Protein AF-A0A9E5RHE0-F1 (afdb_monomer)

Nearest PDB structures (foldseek):
  8j07-assembly1_e9  TM=3.257E-01  e=8.626E+00  Homo sapiens

pLDDT: mean 70.15, std 15.19, range [36.47, 90.5]

Radius of gyration: 22.23 Å; Cα contacts (8 Å, |Δi|>4): 54; chains: 1; bounding box: 38×57×65 Å

Solvent-accessible surface area (backbone atoms only — not comparable to full-atom values): 5305 Å² total; per-residue (Å²): 136,82,83,80,76,85,76,81,84,70,84,74,68,71,83,68,67,57,79,36,82,40,52,67,68,54,51,51,54,64,69,71,43,90,80,66,78,64,57,45,77,46,80,58,89,50,31,34,30,63,34,75,43,79,63,47,79,64,53,54,52,52,50,52,50,52,51,50,52,50,52,51,53,47,64,77,44,52,79,74,71,77,117

Mean predicted aligned error: 14.84 Å

Sequence (83 aa):
MATSSLQLNKTQVGILPQWKRATWEDYVAYRDDSTDERMRLFFDGTYLLVEMGSEGINHAKVSDLLIMLLAFWFNARSDQAAE

Structure (mmCIF, N/CA/C/O backbone):
data_AF-A0A9E5RHE0-F1
#
_entry.id   AF-A0A9E5RHE0-F1
#
loop_
_atom_site.group_PDB
_atom_site.id
_atom_site.type_symbol
_atom_site.label_atom_id
_atom_site.label_alt_id
_atom_site.label_comp_id
_atom_site.label_asym_id
_atom_site.label_entity_id
_atom_site.label_seq_id
_atom_site.pdbx_PDB_ins_code
_atom_site.Cartn_x
_atom_site.Cartn_y
_atom_site.Cartn_z
_atom_site.occupancy
_atom_site.B_iso_or_equiv
_atom_site.auth_seq_id
_atom_site.auth_comp_id
_atom_site.auth_asym_id
_atom_site.auth_atom_id
_atom_site.pdbx_PDB_model_num
ATOM 1 N N . MET A 1 1 ? 4.681 33.871 44.965 1.00 39.16 1 MET A N 1
ATOM 2 C CA . MET A 1 1 ? 4.269 34.159 43.575 1.00 39.16 1 MET A CA 1
ATOM 3 C C . MET A 1 1 ? 4.916 33.108 42.690 1.00 39.16 1 MET A C 1
ATOM 5 O O . MET A 1 1 ? 6.118 33.167 42.485 1.00 39.16 1 MET A O 1
ATOM 9 N N . ALA A 1 2 ? 4.163 32.072 42.316 1.00 36.47 2 ALA A N 1
ATOM 10 C CA . ALA A 1 2 ? 4.684 30.925 41.577 1.00 36.47 2 ALA A CA 1
ATOM 11 C C . ALA A 1 2 ? 4.693 31.233 40.075 1.00 36.47 2 ALA A C 1
ATOM 13 O O . ALA A 1 2 ? 3.647 31.501 39.485 1.00 36.47 2 ALA A O 1
ATOM 14 N N . THR A 1 3 ? 5.874 31.213 39.466 1.00 44.41 3 THR A N 1
ATOM 15 C CA . THR A 1 3 ? 6.047 31.247 38.015 1.00 44.41 3 THR A CA 1
ATOM 16 C C . THR A 1 3 ? 5.565 29.916 37.442 1.00 44.41 3 THR A C 1
ATOM 18 O O . THR A 1 3 ? 6.203 28.880 37.608 1.00 44.41 3 THR A O 1
ATOM 21 N N . SER A 1 4 ? 4.389 29.935 36.814 1.00 47.22 4 SER A N 1
ATOM 22 C CA . SER A 1 4 ? 3.830 28.767 36.131 1.00 47.22 4 SER A CA 1
ATOM 23 C C . SER A 1 4 ? 4.655 28.468 34.883 1.00 47.22 4 SER A C 1
ATOM 25 O O . SER A 1 4 ? 4.713 29.272 33.954 1.00 47.22 4 SER A O 1
ATOM 27 N N . SER A 1 5 ? 5.317 27.316 34.886 1.00 55.12 5 SER A N 1
ATOM 28 C CA . SER A 1 5 ? 5.983 26.737 33.729 1.00 55.12 5 SER A CA 1
ATOM 29 C C . SER A 1 5 ? 4.944 26.355 32.670 1.00 55.12 5 SER A C 1
ATOM 31 O O . SER A 1 5 ? 3.978 25.644 32.946 1.00 55.12 5 SER A O 1
ATOM 33 N N . LEU A 1 6 ? 5.139 26.836 31.441 1.00 52.56 6 LEU A N 1
ATOM 34 C CA . LEU A 1 6 ? 4.363 26.412 30.277 1.00 52.56 6 LEU A CA 1
ATOM 35 C C . LEU A 1 6 ? 4.725 24.956 29.964 1.00 52.56 6 LEU A C 1
ATOM 37 O O . LEU A 1 6 ? 5.742 24.683 29.330 1.00 52.56 6 LEU A O 1
ATOM 41 N N . GLN A 1 7 ? 3.904 24.018 30.432 1.00 45.81 7 GLN A N 1
ATOM 42 C CA . GLN A 1 7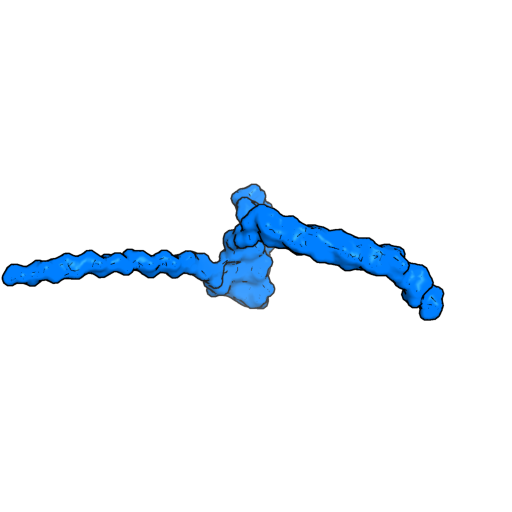 ? 4.002 22.618 30.035 1.00 45.81 7 GLN A CA 1
ATOM 43 C C . GLN A 1 7 ? 3.491 22.488 28.600 1.00 45.81 7 GLN A C 1
ATOM 45 O O . GLN A 1 7 ? 2.292 22.565 28.330 1.00 45.81 7 GLN A O 1
ATOM 50 N N . LEU A 1 8 ? 4.425 22.304 27.672 1.00 46.38 8 LEU A N 1
ATOM 51 C CA . LEU A 1 8 ? 4.164 21.999 26.271 1.00 46.38 8 LEU A CA 1
ATOM 52 C C . LEU A 1 8 ? 3.628 20.559 26.189 1.00 46.38 8 LEU A C 1
ATOM 54 O O . LEU A 1 8 ? 4.361 19.618 25.900 1.00 46.38 8 LEU A O 1
ATOM 58 N N . ASN A 1 9 ? 2.339 20.368 26.482 1.00 54.00 9 ASN A N 1
ATOM 59 C CA . ASN A 1 9 ? 1.656 19.100 26.242 1.00 54.00 9 ASN A CA 1
ATOM 60 C C . ASN A 1 9 ? 1.376 18.973 24.743 1.00 54.00 9 ASN A C 1
ATOM 62 O O . ASN A 1 9 ? 0.283 19.260 24.259 1.00 54.00 9 ASN A O 1
ATOM 66 N N . LYS A 1 10 ? 2.408 18.609 23.988 1.00 45.59 10 LYS A N 1
ATOM 67 C CA . LYS A 1 10 ? 2.272 18.238 22.586 1.00 45.59 10 LYS A CA 1
ATOM 68 C C . LYS A 1 10 ? 2.671 16.782 22.436 1.00 45.59 10 LYS A C 1
ATOM 70 O O . LYS A 1 10 ? 3.614 16.452 21.726 1.00 45.59 10 LYS A O 1
ATOM 75 N N . THR A 1 11 ? 1.908 15.896 23.071 1.00 44.25 11 THR A N 1
ATOM 76 C CA . THR A 1 11 ? 1.812 14.502 22.633 1.00 44.25 11 THR A CA 1
ATOM 77 C C . THR A 1 11 ? 1.063 14.492 21.298 1.00 44.25 11 THR A C 1
ATOM 79 O O . THR A 1 11 ? -0.096 14.110 21.193 1.00 44.25 11 THR A O 1
ATOM 82 N N . GLN A 1 12 ? 1.724 14.964 20.241 1.00 50.88 12 GLN A N 1
ATOM 83 C CA . GLN A 1 12 ? 1.399 14.566 18.877 1.00 50.88 12 GLN A CA 1
ATOM 84 C C . GLN A 1 12 ? 1.941 13.151 18.717 1.00 50.88 12 GLN A C 1
ATOM 86 O O . GLN A 1 12 ? 2.955 12.926 18.063 1.00 50.88 12 GLN A O 1
ATOM 91 N N . VAL A 1 13 ? 1.293 12.191 19.375 1.00 49.38 13 VAL A N 1
ATOM 92 C CA . VAL A 1 13 ? 1.382 10.814 18.910 1.00 49.38 13 VAL A CA 1
ATOM 93 C C . VAL A 1 13 ? 0.628 10.853 17.593 1.00 49.38 13 VAL A C 1
ATOM 95 O O . VAL A 1 13 ? -0.600 10.927 17.590 1.00 49.38 13 VAL A O 1
ATOM 98 N N . GLY A 1 14 ? 1.357 10.943 16.477 1.00 51.47 14 GLY A N 1
ATOM 99 C CA . GLY A 1 14 ? 0.771 10.652 15.175 1.00 51.47 14 GLY A CA 1
ATOM 100 C C . GLY A 1 14 ? 0.006 9.348 15.340 1.00 51.47 14 GLY A C 1
ATOM 101 O O . GLY A 1 14 ? 0.562 8.400 15.891 1.00 51.47 14 GLY A O 1
ATOM 102 N N . ILE A 1 15 ? -1.287 9.361 15.028 1.00 63.09 15 ILE A N 1
ATOM 103 C CA . ILE A 1 15 ? -2.192 8.238 15.264 1.00 63.09 15 ILE A CA 1
ATOM 104 C C . ILE A 1 15 ? -1.606 7.051 14.501 1.00 63.09 15 ILE A C 1
ATOM 106 O O . ILE A 1 15 ? -1.751 6.962 13.286 1.00 63.09 15 ILE A O 1
ATOM 110 N N . LEU A 1 16 ? -0.857 6.197 15.200 1.00 65.06 16 LEU A N 1
ATOM 111 C CA . LEU A 1 16 ? -0.268 5.018 14.593 1.00 65.06 16 LEU A CA 1
ATOM 112 C C . LEU A 1 16 ? -1.430 4.125 14.161 1.00 65.06 16 LEU A C 1
ATOM 114 O O . LEU A 1 16 ? -2.346 3.933 14.974 1.00 65.06 16 LEU A O 1
ATOM 118 N N . PRO A 1 17 ? -1.410 3.582 12.934 1.00 69.25 17 PRO A N 1
ATOM 119 C CA . PRO A 1 17 ? -2.417 2.636 12.480 1.00 69.25 17 PRO A CA 1
ATOM 120 C C . PRO A 1 17 ? -2.601 1.542 13.536 1.00 69.25 17 PRO A C 1
ATOM 122 O O . PRO A 1 17 ? -1.629 0.944 13.997 1.00 69.25 17 PRO A O 1
ATOM 125 N N . GLN A 1 18 ? -3.840 1.327 13.974 1.00 78.31 18 GLN A N 1
ATOM 126 C CA . GLN A 1 18 ? -4.171 0.305 14.966 1.00 78.31 18 GLN A CA 1
ATOM 127 C C . GLN A 1 18 ? -4.890 -0.845 14.281 1.00 78.31 18 GLN A C 1
ATOM 129 O O . GLN A 1 18 ? -5.820 -0.617 13.505 1.00 78.31 18 GLN A O 1
ATOM 134 N N . TRP A 1 19 ? -4.493 -2.072 14.610 1.00 81.12 19 TRP A N 1
ATOM 135 C CA . TRP A 1 19 ? -5.201 -3.267 14.173 1.00 81.12 19 TRP A CA 1
ATOM 136 C C . TRP A 1 19 ? -6.597 -3.272 14.784 1.00 81.12 19 TRP A C 1
ATOM 138 O O . TRP A 1 19 ? -6.759 -3.263 16.007 1.00 81.12 19 TRP A O 1
ATOM 148 N N . LYS A 1 20 ? -7.616 -3.277 13.931 1.00 82.56 20 LYS A N 1
ATOM 149 C CA . LYS A 1 20 ? -9.014 -3.371 14.342 1.00 82.56 20 LYS A CA 1
ATOM 150 C C . LYS A 1 20 ? -9.537 -4.742 13.985 1.00 82.56 20 LYS A C 1
ATOM 152 O O . LYS A 1 20 ? -9.193 -5.287 12.948 1.00 82.56 20 LYS A O 1
ATOM 157 N N . ARG A 1 21 ? -10.372 -5.314 14.843 1.00 85.06 21 ARG A N 1
ATOM 158 C CA . ARG A 1 21 ? -11.008 -6.591 14.534 1.00 85.06 21 ARG A CA 1
ATOM 159 C C . ARG A 1 21 ? -12.024 -6.377 13.405 1.00 85.06 21 ARG A C 1
ATOM 161 O O . ARG A 1 21 ? -12.883 -5.512 13.547 1.00 85.06 21 ARG A O 1
ATOM 168 N N . ALA A 1 22 ? -11.906 -7.128 12.319 1.00 85.06 22 ALA A N 1
ATOM 169 C CA . ALA A 1 22 ? -12.722 -6.999 11.115 1.00 85.06 22 ALA A CA 1
ATOM 170 C C . ALA A 1 22 ? -12.869 -8.355 10.414 1.00 85.06 22 ALA A C 1
ATOM 172 O O . ALA A 1 22 ? -12.052 -9.258 10.611 1.00 85.06 22 ALA A O 1
ATOM 173 N N . THR A 1 23 ? -13.923 -8.496 9.617 1.00 87.00 23 THR A N 1
ATOM 174 C CA . THR A 1 23 ? -14.173 -9.685 8.794 1.00 87.00 23 THR A CA 1
ATOM 175 C C . THR A 1 23 ? -13.593 -9.527 7.391 1.00 87.00 23 THR A C 1
ATOM 177 O O . THR A 1 23 ? -13.175 -8.438 6.988 1.00 87.00 23 THR A O 1
ATOM 180 N N . TRP A 1 24 ? -13.542 -10.626 6.639 1.00 83.56 24 TRP A N 1
ATOM 181 C CA . TRP A 1 24 ? -13.109 -10.583 5.244 1.00 83.56 24 TRP A CA 1
ATOM 182 C C . TRP A 1 24 ? -14.059 -9.730 4.394 1.00 83.56 24 TRP A C 1
ATOM 184 O O . TRP A 1 24 ? -13.622 -8.986 3.521 1.00 83.56 24 TRP A O 1
ATOM 194 N N . GLU A 1 25 ? -15.354 -9.787 4.688 1.00 85.75 25 GLU A N 1
ATOM 195 C CA . GLU A 1 25 ? -16.387 -8.994 4.030 1.00 85.75 25 GLU A CA 1
ATOM 196 C C . GLU A 1 25 ? -16.176 -7.495 4.271 1.00 85.75 25 GLU A C 1
ATOM 198 O O . GLU A 1 25 ? -16.277 -6.706 3.331 1.00 85.75 25 GLU A O 1
ATOM 203 N N . ASP A 1 26 ? -15.795 -7.111 5.495 1.00 82.19 26 ASP A N 1
ATOM 204 C CA . ASP A 1 26 ? -15.435 -5.726 5.815 1.00 82.19 26 ASP A CA 1
ATOM 205 C C . ASP A 1 26 ? -14.209 -5.278 5.006 1.00 82.19 26 ASP A C 1
ATOM 207 O O . ASP A 1 26 ? -14.203 -4.183 4.448 1.00 82.19 26 ASP A O 1
ATOM 211 N N . TYR A 1 27 ? -13.183 -6.128 4.882 1.00 83.44 27 TYR A N 1
ATOM 212 C CA . TYR A 1 27 ? -12.007 -5.829 4.056 1.00 83.44 27 TYR A CA 1
ATOM 213 C C . TYR A 1 27 ? -12.378 -5.584 2.587 1.00 83.44 27 TYR A C 1
ATOM 215 O O . TYR A 1 27 ? -11.900 -4.620 1.990 1.00 83.44 27 TYR A O 1
ATOM 223 N N . VAL A 1 28 ? -13.239 -6.428 2.008 1.00 84.81 28 VAL A N 1
ATOM 224 C CA . VAL A 1 28 ? -13.688 -6.272 0.615 1.00 84.81 28 VAL A CA 1
ATOM 225 C C . VAL A 1 28 ? -14.465 -4.968 0.440 1.00 84.81 28 VAL A C 1
ATOM 227 O O . VAL A 1 28 ? -14.206 -4.241 -0.516 1.00 84.81 28 VAL A O 1
ATOM 230 N N . ALA A 1 29 ? -15.348 -4.633 1.385 1.00 85.00 29 ALA A N 1
ATOM 231 C CA . ALA A 1 29 ? -16.102 -3.384 1.355 1.00 85.00 29 ALA A CA 1
ATOM 232 C C . ALA A 1 29 ? -15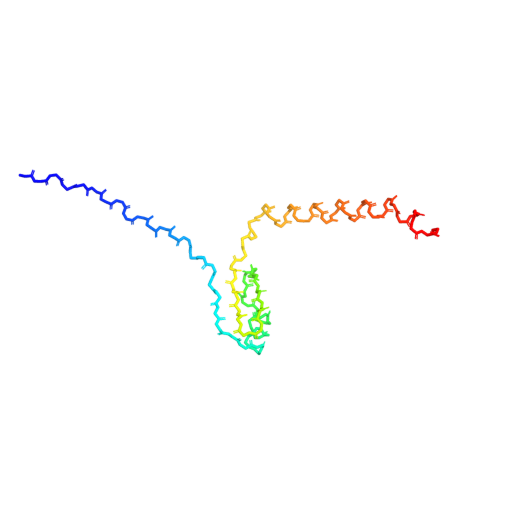.186 -2.149 1.412 1.00 85.00 29 ALA A C 1
ATOM 234 O O . ALA A 1 29 ? -15.393 -1.217 0.643 1.00 85.00 29 ALA A O 1
ATOM 235 N N . TYR A 1 30 ? -14.151 -2.163 2.260 1.00 78.06 30 TYR A N 1
ATOM 236 C CA . TYR A 1 30 ? -13.167 -1.075 2.351 1.00 78.06 30 TYR A CA 1
ATOM 237 C C . TYR A 1 30 ? -12.264 -0.970 1.117 1.00 78.06 30 TYR A C 1
ATOM 239 O O . TYR A 1 30 ? -11.874 0.126 0.732 1.00 78.06 30 TYR A O 1
ATOM 247 N N . ARG A 1 31 ? -11.918 -2.097 0.488 1.00 76.88 31 ARG A N 1
ATOM 248 C CA . ARG A 1 31 ? -11.085 -2.114 -0.722 1.00 76.88 31 ARG A CA 1
ATOM 249 C C . ARG A 1 31 ? -11.831 -1.579 -1.944 1.00 76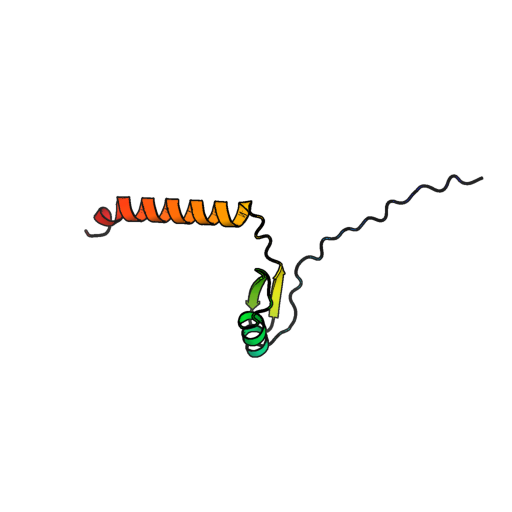.88 31 ARG A C 1
ATOM 251 O O . ARG A 1 31 ? -11.228 -0.915 -2.782 1.00 76.88 31 ARG A O 1
ATOM 258 N N . ASP A 1 32 ? -13.107 -1.930 -2.065 1.00 80.06 32 ASP A N 1
ATOM 259 C CA . ASP A 1 32 ? -13.938 -1.564 -3.212 1.00 80.06 32 ASP A CA 1
ATOM 260 C C . ASP A 1 32 ? -14.599 -0.180 -3.028 1.00 80.06 32 ASP A C 1
ATOM 262 O O . ASP A 1 32 ? -15.267 0.314 -3.941 1.00 80.06 32 ASP A O 1
ATOM 266 N N . ASP A 1 33 ? -14.393 0.466 -1.874 1.00 76.56 33 ASP A N 1
ATOM 267 C CA . ASP A 1 33 ? -14.831 1.834 -1.624 1.00 76.56 33 ASP A CA 1
ATOM 268 C C . ASP A 1 33 ? -14.042 2.819 -2.507 1.00 76.56 33 ASP A C 1
ATOM 270 O O . ASP A 1 33 ? -12.823 2.967 -2.420 1.00 76.56 33 ASP A O 1
ATOM 274 N N . SER A 1 34 ? -14.761 3.527 -3.379 1.00 63.94 34 SER A N 1
ATOM 275 C CA . SER A 1 34 ? -14.209 4.523 -4.304 1.00 63.94 34 SER A CA 1
ATOM 276 C C . SER A 1 34 ? -13.701 5.804 -3.631 1.00 63.94 34 SER A C 1
ATOM 278 O O . SER A 1 34 ? -13.205 6.698 -4.319 1.00 63.94 3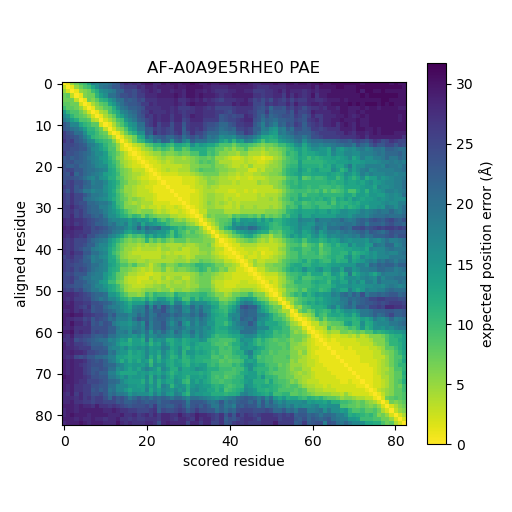4 SER A O 1
ATOM 280 N N . THR A 1 35 ? -13.880 5.931 -2.316 1.00 64.44 35 THR A N 1
ATOM 281 C CA . THR A 1 35 ? -13.640 7.170 -1.566 1.00 64.44 35 THR A CA 1
ATOM 282 C C . THR A 1 35 ? -12.229 7.257 -0.972 1.00 64.44 35 THR A C 1
ATOM 284 O O . THR A 1 35 ? -11.815 8.343 -0.565 1.00 64.44 35 THR A O 1
ATOM 287 N N . ASP A 1 36 ? -11.465 6.159 -0.941 1.00 58.00 36 ASP A N 1
ATOM 288 C CA . ASP A 1 36 ? -10.206 6.115 -0.194 1.00 58.00 36 ASP A CA 1
ATOM 289 C C . ASP A 1 36 ? -9.002 6.623 -1.001 1.00 58.00 36 ASP A C 1
ATOM 291 O O . ASP A 1 36 ? -8.426 5.970 -1.877 1.00 58.00 36 ASP A O 1
ATOM 295 N N . GLU A 1 37 ? -8.581 7.832 -0.642 1.00 59.25 37 GLU A N 1
ATOM 296 C CA . GLU A 1 37 ? -7.287 8.414 -0.971 1.00 59.25 37 GLU A CA 1
ATOM 297 C C . GLU A 1 37 ? -6.151 7.480 -0.511 1.00 59.25 37 GLU A C 1
ATOM 299 O O . GLU A 1 37 ? -5.735 7.512 0.641 1.00 59.25 37 GLU A O 1
ATOM 304 N N . ARG A 1 38 ? -5.639 6.635 -1.420 1.00 62.25 38 ARG A N 1
ATOM 305 C CA . ARG A 1 38 ? -4.383 5.860 -1.283 1.00 62.25 38 ARG A CA 1
ATOM 306 C C . ARG A 1 38 ? -4.126 5.310 0.132 1.00 62.25 38 ARG A C 1
ATOM 308 O O . ARG A 1 38 ? -3.090 5.586 0.741 1.00 62.25 38 ARG A O 1
ATOM 315 N N . MET A 1 39 ? -5.053 4.517 0.661 1.00 71.00 39 MET A N 1
ATOM 316 C CA . MET A 1 39 ? -4.858 3.827 1.938 1.00 71.00 39 MET A CA 1
ATOM 317 C C . MET A 1 39 ? -4.284 2.429 1.705 1.00 71.00 39 MET A C 1
ATOM 319 O O . MET A 1 39 ? -4.666 1.722 0.773 1.00 71.00 39 MET A O 1
ATOM 323 N N . ARG A 1 40 ? -3.326 2.025 2.542 1.00 74.00 40 ARG A N 1
ATOM 324 C CA . ARG A 1 40 ? -2.801 0.659 2.568 1.00 74.00 40 ARG A CA 1
ATOM 325 C C . ARG A 1 40 ? -3.638 -0.161 3.541 1.00 74.00 40 ARG A C 1
ATOM 327 O O . ARG A 1 40 ? -3.693 0.134 4.734 1.00 74.00 40 ARG A O 1
ATOM 334 N N . LEU A 1 41 ? -4.285 -1.193 3.012 1.00 79.56 41 LEU A N 1
ATOM 335 C CA . LEU A 1 41 ? -5.086 -2.142 3.776 1.00 79.56 41 LEU A CA 1
ATOM 336 C C . LEU A 1 41 ? -4.262 -3.410 4.025 1.00 79.56 41 LEU A C 1
ATOM 338 O O . LEU A 1 41 ? -3.809 -4.044 3.071 1.00 79.56 41 LEU A O 1
ATOM 342 N N . PHE A 1 42 ? -4.103 -3.807 5.288 1.00 80.50 42 PHE A N 1
ATOM 343 C CA . PHE A 1 42 ? -3.501 -5.089 5.664 1.00 80.50 42 PHE A CA 1
ATOM 344 C C . PHE A 1 42 ? -4.527 -5.946 6.398 1.00 80.50 42 PHE A C 1
ATOM 346 O O . PHE A 1 42 ? -5.131 -5.491 7.367 1.00 80.50 42 PHE A O 1
ATOM 353 N N . PHE A 1 43 ? -4.708 -7.187 5.952 1.00 82.06 43 PHE A N 1
ATOM 354 C CA . PHE A 1 43 ? -5.647 -8.131 6.549 1.00 82.06 43 PHE A CA 1
ATOM 355 C C . PHE A 1 43 ? -4.900 -9.332 7.134 1.00 82.06 43 PHE A C 1
ATOM 357 O O . PHE A 1 43 ? -4.140 -9.991 6.427 1.00 82.06 43 PHE A O 1
ATOM 364 N N . ASP A 1 44 ? -5.138 -9.614 8.412 1.00 83.06 44 ASP A N 1
ATOM 365 C CA . ASP A 1 44 ? -4.602 -10.761 9.142 1.00 83.06 44 ASP A CA 1
ATOM 366 C C . ASP A 1 44 ? -5.738 -11.503 9.860 1.00 83.06 44 ASP A C 1
ATOM 368 O O . ASP A 1 44 ? -6.058 -11.241 11.023 1.00 83.06 44 ASP A O 1
ATOM 372 N N . GLY A 1 45 ? -6.402 -12.396 9.118 1.00 84.12 45 GLY A N 1
ATOM 373 C CA . GLY A 1 45 ? -7.419 -13.334 9.603 1.00 84.12 45 GLY A CA 1
ATOM 374 C C 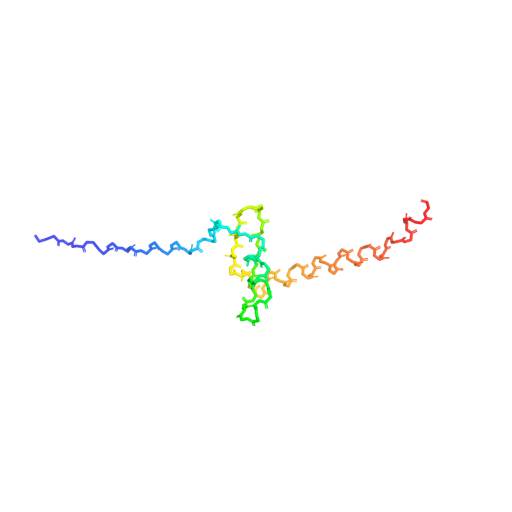. GLY A 1 45 ? -8.690 -12.687 10.161 1.00 84.12 45 GLY A C 1
ATOM 375 O O . GLY A 1 45 ? -9.744 -12.744 9.541 1.00 84.12 45 GLY A O 1
ATOM 376 N N . THR A 1 46 ? -8.607 -12.117 11.360 1.00 85.06 46 THR A N 1
ATOM 377 C CA . THR A 1 46 ? -9.703 -11.390 12.021 1.00 85.06 4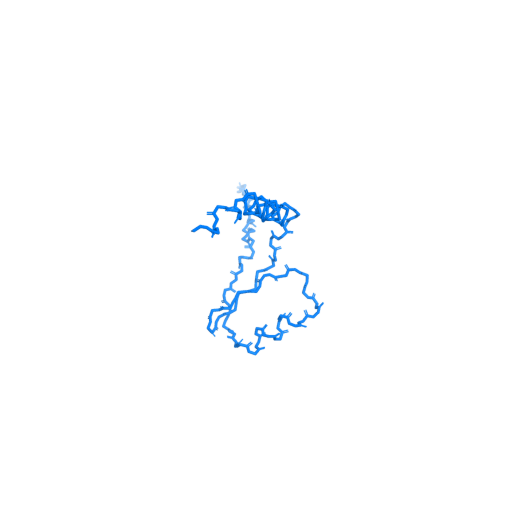6 THR A CA 1
ATOM 378 C C . THR A 1 46 ? -9.375 -9.929 12.279 1.00 85.06 46 THR A C 1
ATOM 380 O O . THR A 1 46 ? -10.139 -9.247 12.961 1.00 85.06 46 THR A O 1
ATOM 383 N N . TYR A 1 47 ? -8.219 -9.455 11.824 1.00 83.94 47 TYR A N 1
ATOM 384 C CA . TYR A 1 47 ? -7.758 -8.098 12.053 1.00 83.94 47 TYR A CA 1
ATOM 385 C C . TYR A 1 47 ? -7.503 -7.386 10.727 1.00 83.94 47 TYR A C 1
ATOM 387 O O . TYR A 1 47 ? -6.926 -7.941 9.799 1.00 83.94 47 TYR A O 1
ATOM 395 N N . LEU A 1 48 ? -7.931 -6.133 10.661 1.00 84.31 48 LEU A N 1
ATOM 396 C CA . LEU A 1 48 ? -7.720 -5.211 9.562 1.00 84.31 48 LEU A CA 1
ATOM 397 C C . LEU A 1 48 ? -6.953 -4.001 10.089 1.00 84.31 48 LEU A C 1
ATOM 399 O O . LEU A 1 48 ? -7.355 -3.359 11.065 1.00 84.31 48 LEU A O 1
ATOM 403 N N . LEU A 1 49 ? -5.846 -3.692 9.432 1.00 82.19 49 LEU A N 1
ATOM 404 C CA . LEU A 1 49 ? -5.092 -2.467 9.625 1.00 82.19 49 LEU A CA 1
ATOM 405 C C . LEU A 1 49 ? -5.349 -1.568 8.424 1.00 82.19 49 LEU A C 1
ATOM 407 O O . LEU A 1 49 ? -5.046 -1.936 7.290 1.00 82.19 49 LEU A O 1
ATOM 411 N N . VAL A 1 50 ? -5.889 -0.386 8.693 1.00 75.38 50 VAL A N 1
ATOM 412 C CA . VAL A 1 50 ? -6.002 0.677 7.698 1.00 75.38 50 VAL A CA 1
ATOM 413 C C . VAL A 1 50 ? -4.910 1.682 8.012 1.00 75.38 50 VAL A C 1
ATOM 415 O O . VAL A 1 50 ? -4.968 2.387 9.022 1.00 75.38 50 VAL A O 1
ATOM 418 N N . GLU A 1 51 ? -3.881 1.702 7.179 1.00 75.88 51 GLU A N 1
ATOM 419 C CA . GLU A 1 51 ? -2.832 2.703 7.235 1.00 75.88 51 GLU A CA 1
ATOM 420 C C . GLU A 1 51 ? -3.102 3.723 6.131 1.00 75.88 5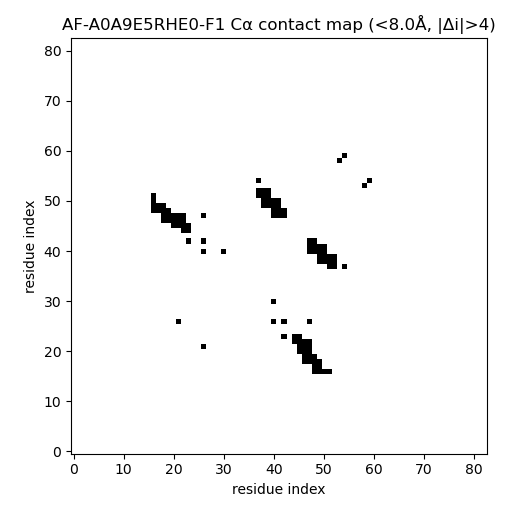1 GLU A C 1
ATOM 422 O O . GLU A 1 51 ? -3.037 3.399 4.947 1.00 75.88 51 GLU A O 1
ATOM 427 N N . MET A 1 52 ? -3.402 4.968 6.519 1.00 67.19 52 MET A N 1
ATOM 428 C CA . MET A 1 52 ? -3.321 6.108 5.601 1.00 67.19 52 MET A CA 1
ATOM 429 C C . MET A 1 52 ? -1.943 6.052 4.961 1.00 67.19 52 MET A C 1
ATOM 431 O O . MET A 1 52 ? -0.938 6.147 5.673 1.00 67.19 52 MET A O 1
ATOM 435 N N . GLY A 1 53 ? -1.891 5.805 3.652 1.00 58.75 53 GLY A N 1
ATOM 436 C CA . GLY A 1 53 ? -0.638 5.536 2.983 1.00 58.75 53 GLY A CA 1
ATOM 437 C C . GLY A 1 53 ? 0.310 6.690 3.253 1.00 58.75 53 GLY A C 1
ATOM 438 O O . GLY A 1 53 ? 0.078 7.813 2.806 1.00 58.75 53 GLY A O 1
ATOM 439 N N . SER A 1 54 ? 1.432 6.415 3.918 1.00 54.78 54 SER A N 1
ATOM 440 C CA . SER A 1 54 ? 2.609 7.285 3.869 1.00 54.78 54 SER A CA 1
ATOM 441 C C . SER A 1 54 ? 3.248 7.214 2.479 1.00 54.78 54 SER A C 1
ATOM 443 O O . SER A 1 54 ? 4.466 7.184 2.305 1.00 54.78 54 SER A O 1
ATOM 445 N N . GLU A 1 55 ? 2.419 7.237 1.439 1.00 53.31 55 GLU A N 1
ATOM 446 C CA . GLU A 1 55 ? 2.829 7.461 0.075 1.00 53.31 55 GLU A CA 1
ATOM 447 C C . GLU A 1 55 ? 3.107 8.955 -0.084 1.00 53.31 55 GLU A C 1
ATOM 449 O O . GLU A 1 55 ? 2.586 9.651 -0.953 1.00 53.31 55 GLU A O 1
ATOM 454 N N . GLY A 1 56 ? 3.980 9.469 0.787 1.00 54.12 56 GLY A N 1
ATOM 455 C CA . GLY A 1 56 ? 4.728 10.660 0.477 1.00 54.12 56 GLY A CA 1
ATOM 456 C C . GLY A 1 56 ? 5.340 10.441 -0.898 1.00 54.12 56 GLY A C 1
ATOM 457 O O . GLY A 1 56 ? 5.831 9.352 -1.204 1.00 54.12 56 GLY A O 1
ATOM 458 N N . ILE A 1 57 ? 5.303 11.479 -1.729 1.00 53.78 57 ILE A N 1
ATOM 459 C CA . ILE A 1 57 ? 5.793 11.482 -3.115 1.00 53.78 57 ILE A CA 1
ATOM 460 C C . ILE A 1 57 ? 7.164 10.793 -3.271 1.00 53.78 57 ILE A C 1
ATOM 462 O O . ILE A 1 57 ? 7.461 10.271 -4.341 1.00 53.78 57 ILE A O 1
ATOM 466 N N . ASN A 1 58 ? 7.985 10.752 -2.216 1.00 57.28 58 ASN A N 1
ATOM 467 C CA . ASN A 1 58 ? 9.257 10.034 -2.198 1.00 57.28 58 ASN A CA 1
ATOM 468 C C . ASN A 1 58 ? 9.154 8.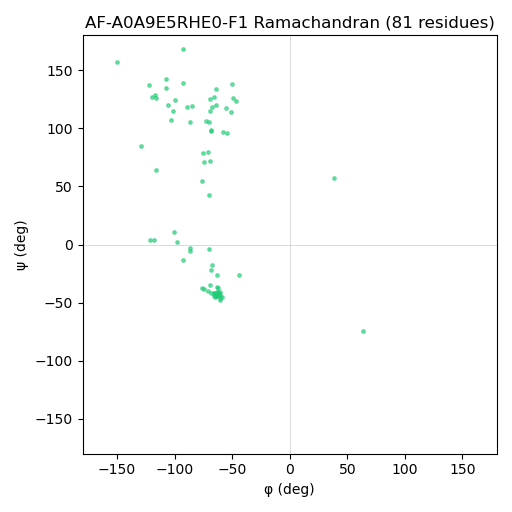500 -2.102 1.00 57.28 58 ASN A C 1
ATOM 470 O O . ASN A 1 58 ? 9.946 7.830 -2.755 1.00 57.28 58 ASN A O 1
ATOM 474 N N . HIS A 1 59 ? 8.231 7.911 -1.333 1.00 54.22 59 HIS A N 1
ATOM 475 C CA . HIS A 1 59 ? 8.233 6.457 -1.091 1.00 54.22 59 HIS A CA 1
ATOM 476 C C . HIS A 1 59 ? 7.720 5.634 -2.280 1.00 54.22 59 HIS A C 1
ATOM 478 O O . HIS A 1 59 ? 8.307 4.592 -2.587 1.00 54.22 59 HIS A O 1
ATOM 484 N N . ALA A 1 60 ? 6.698 6.126 -2.991 1.00 57.84 60 ALA A N 1
ATOM 485 C CA . ALA A 1 60 ? 6.271 5.536 -4.264 1.00 57.84 60 ALA A CA 1
ATOM 486 C C . ALA A 1 60 ? 7.410 5.586 -5.295 1.00 57.84 60 ALA A C 1
ATOM 488 O O . ALA A 1 60 ? 7.786 4.562 -5.850 1.00 57.84 60 ALA A O 1
ATOM 489 N N . LYS A 1 61 ? 8.068 6.745 -5.442 1.00 64.75 61 LYS A N 1
ATOM 490 C CA . LYS A 1 61 ? 9.169 6.931 -6.404 1.00 64.75 61 LYS A CA 1
ATOM 491 C C . LYS A 1 61 ? 10.382 6.041 -6.137 1.00 64.75 61 LYS A C 1
ATOM 493 O O . LYS A 1 61 ? 11.008 5.575 -7.082 1.00 64.75 61 LYS A O 1
ATOM 498 N N . VAL A 1 62 ? 10.737 5.814 -4.870 1.00 74.38 62 VAL A N 1
ATOM 499 C CA . VAL A 1 62 ? 11.847 4.911 -4.520 1.00 74.38 62 VAL A CA 1
ATOM 500 C C . VAL A 1 62 ? 11.486 3.461 -4.843 1.00 74.38 62 VAL A C 1
ATOM 502 O O . VAL A 1 62 ? 12.316 2.744 -5.397 1.00 74.38 62 VAL A O 1
ATOM 505 N N . SER A 1 63 ? 10.254 3.040 -4.546 1.00 77.31 63 SER A N 1
ATOM 506 C CA . SER A 1 63 ? 9.784 1.685 -4.862 1.00 77.31 63 SER A CA 1
ATOM 507 C C . SER A 1 63 ? 9.742 1.457 -6.374 1.00 77.31 63 SER A C 1
ATOM 509 O O . SER A 1 63 ? 10.273 0.457 -6.849 1.00 77.31 63 SER A O 1
ATOM 511 N N . ASP A 1 64 ? 9.227 2.423 -7.137 1.00 80.00 64 ASP A N 1
ATOM 512 C CA . ASP A 1 64 ? 9.198 2.380 -8.603 1.00 80.00 64 ASP A CA 1
ATOM 513 C C . ASP A 1 64 ? 10.609 2.294 -9.201 1.00 80.00 64 ASP A C 1
ATOM 515 O O . ASP A 1 64 ? 10.853 1.524 -10.130 1.00 80.00 64 ASP A O 1
ATOM 519 N N . LEU A 1 65 ? 11.570 3.038 -8.640 1.00 84.19 65 LEU A N 1
ATOM 520 C CA . LEU A 1 65 ? 12.965 2.992 -9.076 1.00 84.19 65 LEU A CA 1
ATOM 521 C C . LEU A 1 65 ? 13.600 1.625 -8.802 1.00 84.19 65 LEU A C 1
ATOM 523 O O . LEU A 1 65 ? 14.306 1.097 -9.662 1.00 84.19 65 LEU A O 1
ATOM 527 N N . LEU A 1 66 ? 13.336 1.033 -7.634 1.00 87.06 66 LEU A N 1
ATOM 528 C CA . LEU A 1 66 ? 13.805 -0.315 -7.306 1.00 87.06 66 LEU A CA 1
ATOM 529 C C . LEU A 1 66 ? 13.174 -1.368 -8.225 1.00 87.06 66 LEU A C 1
ATOM 531 O O . LEU A 1 66 ? 13.889 -2.234 -8.725 1.00 87.06 66 LEU A O 1
ATOM 535 N N . ILE A 1 67 ? 11.870 -1.267 -8.501 1.00 89.69 67 ILE A N 1
ATOM 536 C CA . ILE A 1 67 ? 11.166 -2.151 -9.440 1.00 89.69 67 ILE A CA 1
ATOM 537 C C . ILE A 1 67 ? 11.782 -2.034 -10.838 1.00 89.69 67 ILE A C 1
ATOM 539 O O . ILE A 1 67 ? 12.090 -3.053 -11.453 1.00 89.69 67 ILE A O 1
ATOM 543 N N . MET A 1 68 ? 12.029 -0.813 -11.325 1.00 88.81 68 MET A N 1
ATOM 544 C CA . MET A 1 68 ? 12.663 -0.581 -12.626 1.00 88.81 68 MET A CA 1
ATOM 545 C C . MET A 1 68 ? 14.081 -1.164 -12.684 1.00 88.81 68 MET A C 1
ATOM 547 O O . MET A 1 68 ? 14.443 -1.799 -13.673 1.00 88.81 68 MET A O 1
ATOM 551 N N . LEU A 1 69 ? 14.880 -0.986 -11.627 1.00 89.62 69 LEU A N 1
ATOM 552 C CA . LEU A 1 69 ? 16.240 -1.521 -11.556 1.00 89.62 69 LEU A CA 1
ATOM 553 C C . LEU A 1 69 ? 16.245 -3.055 -11.586 1.00 89.62 69 LEU A C 1
ATOM 555 O O . LEU A 1 69 ? 17.033 -3.651 -12.319 1.00 89.62 69 LEU A O 1
ATOM 559 N N . LEU A 1 70 ? 15.351 -3.692 -10.824 1.00 90.44 70 LEU A N 1
ATOM 560 C CA . LEU A 1 70 ? 15.197 -5.147 -10.809 1.00 90.44 70 LEU A CA 1
ATOM 561 C C . LEU A 1 70 ? 14.695 -5.674 -12.155 1.00 90.44 70 LEU A C 1
ATOM 563 O O . LEU A 1 70 ? 15.220 -6.671 -12.645 1.00 90.44 70 LEU A O 1
ATOM 567 N N . ALA A 1 71 ? 13.733 -4.992 -12.781 1.00 88.31 71 ALA A N 1
ATOM 568 C CA . ALA A 1 71 ? 13.232 -5.349 -14.104 1.00 88.31 71 ALA A CA 1
ATOM 569 C C . ALA A 1 71 ? 14.336 -5.265 -15.166 1.00 88.31 71 ALA A C 1
ATOM 571 O O . ALA A 1 71 ? 14.470 -6.178 -15.980 1.00 88.31 71 ALA A O 1
ATOM 572 N N . PHE A 1 72 ? 15.158 -4.211 -15.131 1.00 90.50 72 PHE A N 1
ATOM 573 C CA . PHE A 1 72 ? 16.295 -4.051 -16.035 1.00 90.50 72 PHE A CA 1
ATOM 574 C C . PHE A 1 72 ? 17.372 -5.113 -15.793 1.00 90.50 72 PHE A C 1
ATOM 576 O O . PHE A 1 72 ? 17.854 -5.720 -16.744 1.00 90.50 72 PHE A O 1
ATOM 583 N N . TRP A 1 73 ? 17.717 -5.387 -14.532 1.00 90.25 73 TRP A N 1
ATOM 584 C CA . TRP A 1 73 ? 18.660 -6.449 -14.176 1.00 90.25 73 TRP A CA 1
ATOM 585 C C . TRP A 1 73 ? 18.176 -7.827 -14.638 1.00 90.25 73 TRP A C 1
ATOM 587 O O . TRP A 1 73 ? 18.954 -8.593 -15.204 1.00 90.25 73 TRP A O 1
ATOM 597 N N . PHE A 1 74 ? 16.890 -8.125 -14.439 1.00 88.62 74 PHE A N 1
ATOM 598 C CA . PHE A 1 74 ? 16.287 -9.380 -14.870 1.00 88.62 74 PHE A CA 1
ATOM 599 C C . PHE A 1 74 ? 16.289 -9.507 -16.396 1.00 88.62 74 PHE A C 1
ATOM 601 O O . PHE A 1 74 ? 16.706 -10.537 -16.910 1.00 88.62 74 PHE A O 1
ATOM 608 N N . ASN A 1 75 ? 15.908 -8.453 -17.128 1.00 86.19 75 ASN A N 1
ATOM 609 C CA . ASN A 1 75 ? 15.968 -8.446 -18.595 1.00 86.19 75 ASN A CA 1
ATOM 610 C C . ASN A 1 75 ? 17.400 -8.600 -19.122 1.00 86.19 75 ASN A C 1
ATOM 612 O O . ASN A 1 75 ? 17.637 -9.334 -20.069 1.00 86.19 75 ASN A O 1
ATOM 616 N N . ALA A 1 76 ? 18.376 -7.941 -18.495 1.00 84.56 76 ALA A N 1
ATOM 617 C CA . ALA A 1 76 ? 19.775 -8.042 -18.901 1.00 84.56 76 ALA A CA 1
ATOM 618 C C . ALA A 1 76 ? 20.377 -9.439 -18.660 1.00 84.56 76 ALA A C 1
ATOM 620 O O . ALA A 1 76 ? 21.431 -9.755 -19.209 1.00 84.56 76 ALA A O 1
ATOM 621 N N . ARG A 1 77 ? 19.741 -10.266 -17.820 1.00 76.31 77 ARG A N 1
ATOM 622 C CA . ARG A 1 77 ? 20.247 -11.581 -17.406 1.00 76.31 77 ARG A CA 1
ATOM 623 C C . ARG A 1 77 ? 19.307 -12.740 -17.736 1.00 76.31 77 ARG A C 1
ATOM 625 O O . ARG A 1 77 ? 19.631 -13.877 -17.404 1.00 76.31 77 ARG A O 1
ATOM 632 N N . SER A 1 78 ? 18.187 -12.483 -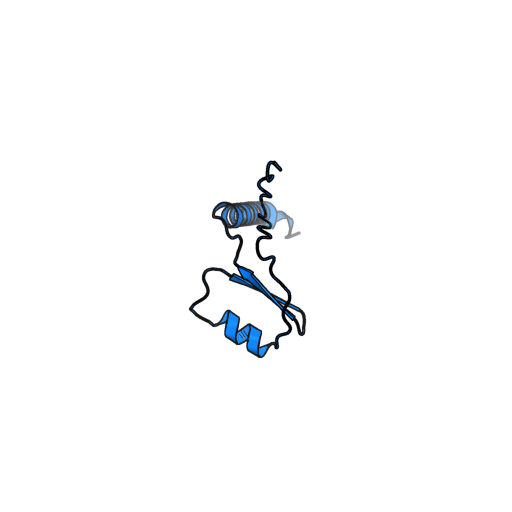18.413 1.00 68.12 78 SER A N 1
ATOM 633 C CA . SER A 1 78 ? 17.222 -13.517 -18.803 1.00 68.12 78 SER A CA 1
ATOM 634 C C . SER A 1 78 ? 17.819 -14.546 -19.765 1.00 68.12 78 SER A C 1
ATOM 636 O O . SER A 1 78 ? 17.402 -15.697 -19.734 1.00 68.12 78 SER A O 1
ATOM 638 N N . ASP A 1 79 ? 18.846 -14.172 -20.536 1.00 64.31 79 ASP A N 1
ATOM 639 C CA . ASP A 1 79 ? 19.596 -15.102 -21.395 1.00 64.31 79 ASP A CA 1
ATOM 640 C C . ASP A 1 79 ? 20.439 -16.120 -20.604 1.00 64.31 79 ASP A C 1
ATOM 642 O O . ASP A 1 79 ? 20.738 -17.189 -21.121 1.00 64.31 79 ASP A O 1
ATOM 646 N N . GLN A 1 80 ? 20.800 -15.846 -19.341 1.00 61.47 80 GLN A N 1
ATOM 647 C CA . GLN A 1 80 ? 21.577 -16.784 -18.508 1.00 61.47 80 GLN A CA 1
ATOM 648 C C . GLN A 1 80 ? 20.706 -17.798 -17.749 1.00 61.47 80 GLN A C 1
ATOM 650 O O . GLN A 1 80 ? 21.243 -18.670 -17.074 1.00 61.47 80 GLN A O 1
ATOM 655 N N . ALA A 1 81 ? 19.377 -17.668 -17.811 1.00 59.00 81 ALA A N 1
ATOM 656 C CA . ALA A 1 81 ? 18.431 -18.576 -17.157 1.00 59.00 81 ALA A CA 1
ATOM 657 C C . ALA A 1 81 ? 17.865 -19.649 -18.110 1.00 59.00 81 ALA A C 1
ATOM 659 O O . ALA A 1 81 ? 17.009 -20.430 -17.701 1.00 59.00 81 ALA A O 1
ATOM 660 N N . ALA A 1 82 ? 18.309 -19.659 -19.373 1.00 58.66 82 ALA A N 1
ATOM 661 C CA . ALA A 1 82 ? 17.849 -20.570 -20.422 1.00 58.66 82 ALA A CA 1
ATOM 662 C C . ALA A 1 82 ? 18.805 -21.755 -20.696 1.00 58.66 82 ALA A C 1
ATOM 664 O O . ALA A 1 82 ? 18.598 -22.463 -21.682 1.00 58.66 82 ALA A O 1
ATOM 665 N N . GLU A 1 83 ? 19.811 -21.986 -19.843 1.00 44.12 83 GLU A N 1
ATOM 666 C CA . GLU A 1 83 ? 20.691 -23.172 -19.878 1.00 44.12 83 GLU A CA 1
ATOM 667 C C . GLU A 1 83 ? 20.396 -24.159 -18.742 1.00 44.12 83 GLU A C 1
ATOM 669 O O . GLU A 1 83 ? 20.258 -23.712 -17.578 1.00 44.12 83 GLU A O 1
#

Foldseek 3Di:
DDDDDPDPPPPPPVPPFDKDFADPVVVVVVVPDPPDDDWDWDDDHGTITTHNDPVPVPPVVVVVVVVVVVVVVCVVCVVVVPD

Secondary structure (DSSP, 8-state):
-------------------EE--HHHHHHHHH-TT-SSEEEEEETTEEEEEE----HHHHHHHHHHHHHHHHHHHHHGGGG--